Protein AF-A0A9J6G191-F1 (afdb_monomer_lite)

Organism: Haemaphysalis longicornis (NCBI:txid44386)

Secondary structure (DSSP, 8-state):
--GGGS-HHHHHHHHHHHTT--TTGGGGPEEEEETTTTEEEEE-S-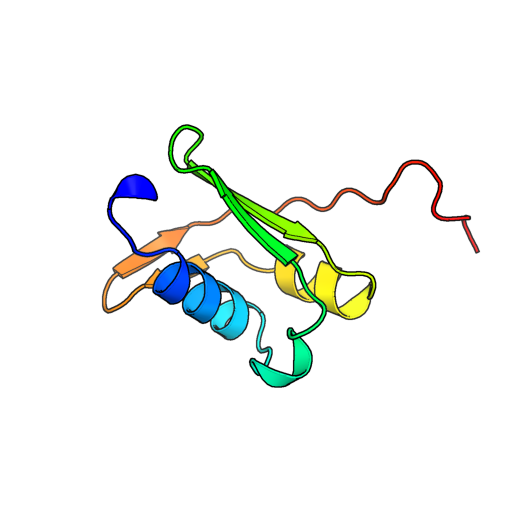HHHHHHHHT--EEEETTEEEE--------TT----

Radius of gyration: 12.88 Å; chains: 1; bounding box: 35×25×36 Å

Structure (mmCIF, N/CA/C/O backbone):
data_AF-A0A9J6G191-F1
#
_entry.id   AF-A0A9J6G191-F1
#
loop_
_atom_site.group_PDB
_atom_site.id
_atom_site.type_symbol
_atom_site.label_atom_id
_atom_site.label_alt_id
_atom_site.label_comp_id
_atom_site.label_asym_id
_atom_site.label_entity_id
_atom_site.label_seq_id
_atom_site.pdbx_PDB_ins_code
_atom_site.Cartn_x
_atom_site.Cartn_y
_atom_site.Cartn_z
_atom_site.occupancy
_atom_site.B_iso_or_equiv
_atom_site.auth_seq_id
_atom_site.auth_comp_id
_atom_site.auth_asym_id
_atom_site.auth_atom_id
_atom_site.pdbx_PDB_model_num
ATOM 1 N N . MET A 1 1 ? -9.013 10.190 9.818 1.00 49.91 1 MET A N 1
ATOM 2 C CA . MET A 1 1 ? -8.573 8.896 10.378 1.00 49.91 1 MET A CA 1
ATOM 3 C C . MET A 1 1 ? -7.652 9.199 11.556 1.00 49.91 1 MET A C 1
ATOM 5 O O . MET A 1 1 ? -7.028 10.250 11.545 1.00 49.91 1 MET A O 1
ATOM 9 N N . ASN A 1 2 ? -7.605 8.354 12.584 1.00 55.00 2 ASN A N 1
ATOM 10 C CA . ASN A 1 2 ? -6.378 8.217 13.360 1.00 55.00 2 ASN A CA 1
ATOM 11 C C . ASN A 1 2 ? -5.864 6.823 13.018 1.00 55.00 2 ASN A C 1
ATOM 13 O O . ASN A 1 2 ? -6.404 5.841 13.534 1.00 55.00 2 ASN A O 1
ATOM 17 N N . VAL A 1 3 ? -4.909 6.732 12.083 1.00 57.56 3 VAL A N 1
ATOM 18 C CA . VAL A 1 3 ? -4.330 5.444 11.658 1.00 57.56 3 VAL A CA 1
ATOM 19 C C . VAL A 1 3 ? -3.851 4.650 12.872 1.00 57.56 3 VAL A C 1
ATOM 21 O O . VAL A 1 3 ? -3.766 3.439 12.772 1.00 57.56 3 VAL A O 1
ATOM 24 N N . ALA A 1 4 ? -3.559 5.294 14.014 1.00 58.03 4 ALA A N 1
ATOM 25 C CA . ALA A 1 4 ? -3.124 4.647 15.256 1.00 58.03 4 ALA A CA 1
ATOM 26 C C . ALA A 1 4 ? -4.064 3.553 15.781 1.00 58.03 4 ALA A C 1
ATOM 28 O O . ALA A 1 4 ? -3.668 2.779 16.646 1.00 58.03 4 ALA A O 1
ATOM 29 N N . ARG A 1 5 ? -5.326 3.515 15.334 1.00 69.06 5 ARG A N 1
ATOM 30 C CA . ARG A 1 5 ? -6.317 2.528 15.795 1.00 69.06 5 ARG A CA 1
ATOM 31 C C . ARG A 1 5 ? -6.523 1.358 14.836 1.00 69.06 5 ARG A C 1
ATOM 33 O O . ARG A 1 5 ? -7.300 0.463 15.155 1.00 69.06 5 ARG A O 1
ATOM 40 N N . VAL A 1 6 ? -5.865 1.368 13.679 1.00 75.00 6 VAL A N 1
ATOM 41 C CA . VAL A 1 6 ? -5.929 0.291 12.686 1.00 75.00 6 VAL A CA 1
ATOM 42 C C . VAL A 1 6 ? -4.566 -0.386 12.637 1.00 75.00 6 VAL A C 1
ATOM 44 O O . VAL A 1 6 ? -3.544 0.291 12.688 1.00 75.00 6 VAL A O 1
ATOM 47 N N . SER A 1 7 ? -4.542 -1.719 12.556 1.00 82.38 7 SER A N 1
ATOM 48 C CA . SER A 1 7 ? -3.273 -2.439 12.452 1.00 82.38 7 SER A CA 1
ATOM 49 C C . SER A 1 7 ? -2.579 -2.146 11.120 1.00 82.38 7 SER A C 1
ATOM 51 O O . SER A 1 7 ? -3.233 -2.047 10.077 1.00 82.38 7 SER A 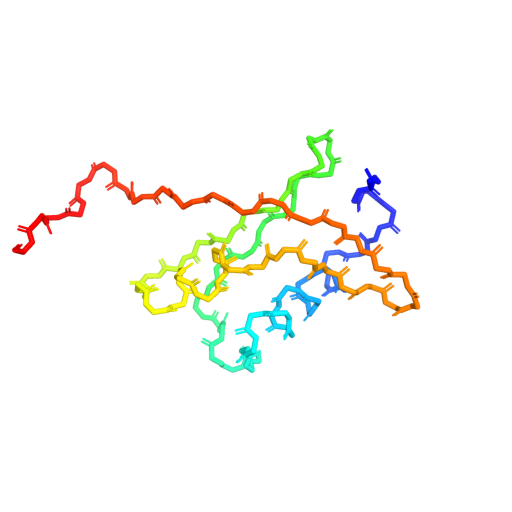O 1
ATOM 53 N N . ASP A 1 8 ? -1.250 -2.073 11.145 1.00 83.75 8 ASP A N 1
ATOM 54 C CA . ASP A 1 8 ? -0.429 -1.867 9.947 1.00 83.75 8 ASP A CA 1
ATOM 55 C C . ASP A 1 8 ? -0.685 -2.924 8.874 1.00 83.75 8 ASP A C 1
ATOM 57 O O . ASP A 1 8 ? -0.690 -2.608 7.687 1.00 83.75 8 ASP A O 1
ATOM 61 N N . ALA A 1 9 ? -0.947 -4.168 9.285 1.00 84.62 9 ALA A N 1
ATOM 62 C CA . ALA A 1 9 ? -1.288 -5.256 8.376 1.00 84.62 9 ALA A CA 1
ATOM 63 C C . ALA A 1 9 ? -2.598 -4.969 7.627 1.00 84.62 9 ALA A C 1
ATOM 65 O O . ALA A 1 9 ? -2.634 -5.021 6.403 1.00 84.62 9 ALA A O 1
ATOM 66 N N . THR A 1 10 ? -3.651 -4.560 8.342 1.00 87.88 10 THR A N 1
ATOM 67 C CA . THR A 1 10 ? -4.940 -4.227 7.717 1.00 87.88 10 THR A CA 1
ATOM 68 C C . THR A 1 10 ? -4.819 -3.029 6.776 1.00 87.88 10 THR A C 1
ATOM 70 O O . THR A 1 10 ? -5.415 -3.024 5.701 1.00 87.88 10 THR A O 1
ATOM 73 N N . LEU A 1 11 ? -4.042 -2.011 7.156 1.00 86.94 11 LEU A N 1
ATOM 74 C CA . LEU A 1 11 ? -3.794 -0.848 6.303 1.00 86.94 11 LEU A CA 1
ATOM 75 C C . LEU A 1 11 ? -3.015 -1.228 5.048 1.00 86.94 11 LEU A C 1
ATOM 77 O O . LEU A 1 11 ? -3.365 -0.772 3.963 1.00 86.94 11 LEU A O 1
ATOM 81 N N . ARG A 1 12 ? -1.996 -2.083 5.187 1.00 88.19 12 ARG A N 1
ATOM 82 C CA . ARG A 1 12 ? -1.239 -2.619 4.057 1.00 88.19 12 ARG A CA 1
ATOM 83 C C . ARG A 1 12 ? -2.170 -3.328 3.081 1.00 88.19 12 ARG A C 1
ATOM 85 O O . ARG A 1 12 ? -2.186 -2.958 1.913 1.00 88.19 12 ARG A O 1
ATOM 92 N N . ASP A 1 13 ? -2.979 -4.265 3.560 1.00 89.50 13 ASP A N 1
ATOM 93 C CA . ASP A 1 13 ? -3.905 -5.021 2.710 1.00 89.50 13 ASP A CA 1
ATOM 94 C C . ASP A 1 13 ? -4.910 -4.096 2.011 1.00 89.50 13 ASP A C 1
ATOM 96 O O . ASP A 1 13 ? -5.149 -4.223 0.812 1.00 89.50 13 ASP A O 1
ATOM 100 N N . SER A 1 14 ? -5.427 -3.098 2.733 1.00 90.75 14 SER A N 1
ATOM 101 C CA . SER A 1 14 ? -6.366 -2.111 2.185 1.00 90.75 14 SER A CA 1
ATOM 102 C C . SER A 1 14 ? -5.736 -1.260 1.077 1.00 90.75 14 SER A C 1
ATOM 104 O O . SER A 1 14 ? -6.387 -0.966 0.076 1.00 90.75 14 SER A O 1
ATOM 106 N N . VAL A 1 15 ? -4.465 -0.868 1.230 1.00 91.88 15 VAL A N 1
ATOM 107 C CA . VAL A 1 15 ? -3.722 -0.113 0.208 1.00 91.88 15 VAL A CA 1
ATOM 108 C C . VAL A 1 15 ? -3.452 -0.968 -1.024 1.00 91.88 15 VAL A C 1
ATOM 110 O O . VAL A 1 15 ? -3.649 -0.490 -2.139 1.00 91.88 15 VAL A O 1
ATOM 113 N N . LEU A 1 16 ? -3.038 -2.224 -0.844 1.00 92.75 16 LEU A N 1
ATOM 114 C CA . LEU A 1 16 ? -2.802 -3.142 -1.961 1.00 92.75 16 LEU A CA 1
ATOM 115 C C . LEU A 1 16 ? -4.091 -3.420 -2.737 1.00 92.75 16 LEU A C 1
ATOM 117 O O . LEU A 1 16 ? -4.107 -3.324 -3.964 1.00 92.75 16 LEU A O 1
ATOM 121 N N . GLN A 1 17 ? -5.192 -3.651 -2.021 1.00 92.75 17 GLN A N 1
ATOM 122 C CA . GLN A 1 17 ? -6.507 -3.828 -2.622 1.00 92.75 17 GLN A CA 1
ATOM 123 C C . GLN A 1 17 ? -6.945 -2.583 -3.407 1.00 92.75 17 GLN A C 1
ATOM 125 O O . GLN A 1 17 ? -7.409 -2.708 -4.539 1.00 92.75 17 GLN A O 1
ATOM 130 N N . ALA A 1 18 ? -6.775 -1.383 -2.843 1.00 91.94 18 ALA A N 1
ATOM 131 C CA . ALA A 1 18 ? -7.112 -0.132 -3.525 1.00 91.94 18 ALA A CA 1
ATOM 132 C C . ALA A 1 18 ? -6.220 0.136 -4.752 1.00 91.94 18 ALA A C 1
ATOM 134 O O . ALA A 1 18 ? -6.686 0.705 -5.737 1.00 91.94 18 ALA A O 1
ATOM 135 N N . ALA A 1 19 ? -4.962 -0.312 -4.722 1.00 91.44 19 ALA A N 1
ATOM 136 C CA . ALA A 1 19 ? -4.045 -0.257 -5.859 1.00 91.44 19 ALA A CA 1
ATOM 137 C C . ALA A 1 19 ? -4.313 -1.341 -6.922 1.00 91.44 19 ALA A C 1
ATOM 139 O O . ALA A 1 19 ? -3.694 -1.309 -7.989 1.00 91.44 19 ALA A O 1
ATOM 140 N N . GLY A 1 20 ? -5.194 -2.310 -6.640 1.00 93.25 20 GLY A N 1
ATOM 141 C CA . GLY A 1 20 ? -5.420 -3.475 -7.497 1.00 93.25 20 GLY A CA 1
ATOM 142 C C . GLY A 1 20 ? -4.163 -4.334 -7.660 1.00 93.25 20 GLY A C 1
ATOM 143 O O . GLY A 1 20 ? -3.868 -4.767 -8.773 1.00 93.25 20 GLY A O 1
ATOM 144 N N . LEU A 1 21 ? -3.389 -4.496 -6.583 1.00 92.44 21 LEU A N 1
ATOM 145 C CA . LEU A 1 21 ? -2.160 -5.286 -6.550 1.00 92.44 21 LEU A CA 1
ATOM 146 C C . LEU A 1 21 ? -2.334 -6.503 -5.648 1.00 92.44 21 LEU A C 1
ATOM 148 O O . LEU A 1 21 ? -2.808 -6.389 -4.516 1.00 92.44 21 LEU A O 1
ATOM 152 N N . GLU A 1 22 ? -1.876 -7.655 -6.124 1.00 90.56 22 GLU A N 1
ATOM 153 C CA . GLU A 1 22 ? -1.767 -8.845 -5.290 1.00 90.56 22 GLU A CA 1
ATOM 154 C C . GLU A 1 22 ? -0.571 -8.721 -4.324 1.00 90.56 22 GLU A C 1
ATOM 156 O O . GLU A 1 22 ? 0.456 -8.123 -4.670 1.00 90.56 22 GLU A O 1
ATOM 161 N N . PRO A 1 23 ? -0.619 -9.338 -3.126 1.00 85.56 23 PRO A N 1
ATOM 162 C CA . PRO A 1 23 ? 0.496 -9.298 -2.174 1.00 85.56 23 PRO A CA 1
ATOM 163 C C . PRO A 1 23 ? 1.828 -9.778 -2.766 1.00 85.56 23 PRO A C 1
ATOM 165 O O . PRO A 1 23 ? 2.887 -9.239 -2.445 1.00 85.56 23 PRO A O 1
ATOM 168 N N . ALA A 1 24 ? 1.771 -10.763 -3.667 1.00 86.88 24 ALA A N 1
ATOM 169 C CA . ALA A 1 24 ? 2.937 -11.275 -4.379 1.00 86.88 24 ALA A CA 1
ATOM 170 C C . ALA A 1 24 ? 3.571 -10.217 -5.298 1.00 86.88 24 ALA A C 1
ATOM 172 O O . ALA A 1 24 ? 4.793 -10.152 -5.401 1.00 86.88 24 ALA A O 1
ATOM 173 N N . GLU A 1 25 ? 2.766 -9.350 -5.918 1.00 85.75 25 GLU A N 1
ATOM 174 C CA . GLU A 1 25 ? 3.276 -8.260 -6.749 1.00 85.75 25 GLU A CA 1
ATOM 175 C C . GLU A 1 25 ? 3.963 -7.207 -5.876 1.00 85.75 25 GLU A C 1
ATOM 177 O O . GLU A 1 25 ? 5.072 -6.789 -6.179 1.00 85.75 25 GLU A O 1
ATOM 182 N N . ALA A 1 26 ? 3.377 -6.839 -4.740 1.00 86.31 26 ALA A N 1
ATOM 183 C CA . ALA A 1 26 ? 3.914 -5.799 -3.861 1.00 86.31 26 ALA A CA 1
ATOM 184 C C . ALA A 1 26 ? 4.968 -6.294 -2.848 1.00 86.31 26 ALA A C 1
ATOM 186 O O . ALA A 1 26 ? 5.207 -5.646 -1.826 1.00 86.31 26 ALA A O 1
ATOM 187 N N . THR A 1 27 ? 5.601 -7.447 -3.089 1.00 87.25 27 THR A N 1
ATOM 188 C CA . THR A 1 27 ? 6.572 -8.036 -2.143 1.00 87.25 27 THR A CA 1
ATOM 189 C C . THR A 1 27 ? 7.823 -7.167 -1.981 1.00 87.25 27 THR A C 1
ATOM 191 O O . THR A 1 27 ? 8.366 -7.064 -0.883 1.00 87.25 27 THR A O 1
ATOM 194 N N . GLU A 1 28 ? 8.252 -6.503 -3.056 1.00 87.81 28 GLU A N 1
ATOM 195 C CA . GLU A 1 28 ? 9.403 -5.586 -3.057 1.00 87.81 28 GLU A CA 1
ATOM 196 C C . GLU A 1 28 ? 9.036 -4.156 -2.632 1.00 87.81 28 GLU A C 1
ATOM 198 O O . GLU A 1 28 ? 9.919 -3.325 -2.420 1.00 87.81 28 GLU A O 1
ATOM 203 N N . ASP A 1 29 ? 7.741 -3.863 -2.493 1.00 89.81 29 ASP A N 1
ATOM 204 C CA . ASP A 1 29 ? 7.272 -2.543 -2.099 1.00 89.81 29 ASP A CA 1
ATOM 205 C C . ASP A 1 29 ? 7.348 -2.390 -0.571 1.00 89.81 29 ASP A C 1
ATOM 207 O O . ASP A 1 29 ? 6.958 -3.267 0.214 1.00 89.81 29 ASP A O 1
ATOM 211 N N . LEU A 1 30 ? 7.822 -1.227 -0.129 1.00 89.56 30 LEU A N 1
ATOM 212 C CA . LEU A 1 30 ? 7.936 -0.888 1.281 1.00 89.56 30 LEU A CA 1
ATOM 213 C C . LEU A 1 30 ? 6.769 0.009 1.690 1.00 89.56 30 LEU A C 1
ATOM 215 O O . LEU A 1 30 ? 6.660 1.142 1.231 1.00 89.56 30 LEU A O 1
ATOM 219 N N . LEU A 1 31 ? 5.924 -0.490 2.595 1.00 89.56 31 LEU A N 1
ATOM 220 C CA . LEU A 1 31 ? 4.868 0.296 3.228 1.00 89.56 31 LEU A CA 1
ATOM 221 C C . LEU A 1 31 ? 5.266 0.678 4.655 1.00 89.56 31 LEU A C 1
ATOM 223 O O . LEU A 1 31 ? 5.683 -0.166 5.457 1.00 89.56 31 LEU A O 1
ATOM 227 N N . ARG A 1 32 ? 5.128 1.966 4.971 1.00 88.06 32 ARG A N 1
ATOM 228 C CA . ARG A 1 32 ? 5.367 2.5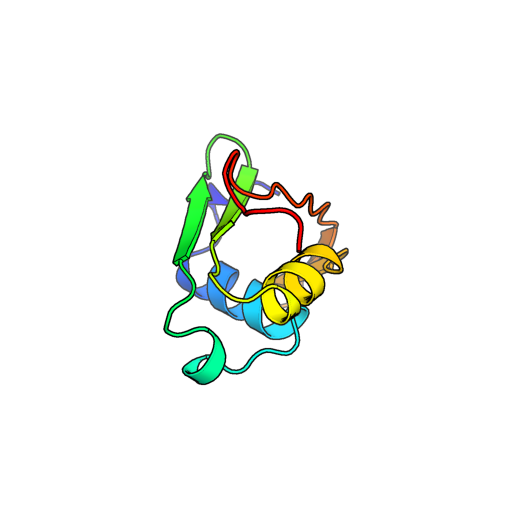31 6.302 1.00 88.06 32 ARG A CA 1
ATOM 229 C C . ARG A 1 32 ? 4.185 3.387 6.716 1.00 88.06 32 ARG A C 1
ATOM 231 O O . ARG A 1 32 ? 3.788 4.295 5.991 1.00 88.06 32 ARG A O 1
ATOM 238 N N . VAL A 1 33 ? 3.650 3.110 7.898 1.00 85.56 33 VAL A N 1
ATOM 239 C CA . VAL A 1 33 ? 2.574 3.895 8.500 1.00 85.56 33 VAL A CA 1
ATOM 240 C C . VAL A 1 33 ? 3.188 4.851 9.513 1.00 85.56 33 VAL A C 1
ATOM 242 O O . VAL A 1 33 ? 3.965 4.439 10.370 1.00 85.56 33 VAL A O 1
ATOM 245 N N . ASN A 1 34 ? 2.845 6.133 9.421 1.00 85.25 34 ASN A N 1
ATOM 246 C CA . ASN A 1 34 ? 3.103 7.094 10.484 1.00 85.25 34 ASN A CA 1
ATOM 247 C C . ASN A 1 34 ? 1.764 7.474 11.120 1.00 85.25 34 ASN A C 1
ATOM 249 O O . ASN A 1 34 ? 0.997 8.285 10.592 1.00 85.25 34 ASN A O 1
ATOM 253 N N . HIS A 1 35 ? 1.490 6.856 12.268 1.00 79.69 35 HIS A N 1
ATOM 254 C CA . HIS A 1 35 ? 0.242 7.044 12.996 1.00 79.69 35 HIS A CA 1
ATOM 255 C C . HIS A 1 35 ? 0.077 8.459 13.565 1.00 79.69 35 HIS A C 1
ATOM 257 O O . HIS A 1 35 ? -1.049 8.947 13.627 1.00 79.69 35 HIS A O 1
ATOM 263 N N . GLU A 1 36 ? 1.171 9.125 13.946 1.00 81.25 36 GLU A N 1
ATOM 264 C CA . GLU A 1 36 ? 1.142 10.470 14.537 1.00 81.25 36 GLU A CA 1
ATOM 265 C C . GLU A 1 36 ? 0.740 11.528 13.508 1.00 81.25 36 GLU A C 1
ATOM 267 O O . GLU A 1 36 ? -0.068 12.410 13.789 1.00 81.25 36 GLU A O 1
ATOM 272 N N . GLN A 1 37 ? 1.275 11.412 12.292 1.00 80.69 37 GLN A N 1
ATOM 273 C CA . GLN A 1 37 ? 0.998 12.335 11.188 1.00 80.69 37 GLN A CA 1
ATOM 274 C C . GLN A 1 37 ? -0.218 11.924 10.353 1.00 80.69 37 GLN A C 1
ATOM 276 O O . GLN A 1 37 ? -0.639 12.648 9.454 1.00 80.69 37 GLN A O 1
ATOM 281 N N . ASN A 1 38 ? -0.792 10.762 10.650 1.00 80.88 38 ASN A N 1
ATOM 282 C CA . ASN A 1 38 ? -1.868 10.157 9.889 1.00 80.88 38 ASN A CA 1
ATOM 283 C C . ASN A 1 38 ? -1.552 9.984 8.389 1.00 80.88 38 ASN A C 1
ATOM 285 O O . ASN A 1 38 ? -2.409 10.213 7.535 1.00 80.88 38 ASN A O 1
ATOM 289 N N . ILE A 1 39 ? -0.318 9.575 8.080 1.00 84.31 39 ILE A N 1
ATOM 290 C CA . ILE A 1 39 ? 0.154 9.334 6.711 1.00 84.31 39 ILE A CA 1
ATOM 291 C C . ILE A 1 39 ? 0.614 7.888 6.531 1.00 84.31 39 ILE A C 1
ATOM 293 O O . ILE A 1 39 ? 1.047 7.223 7.474 1.00 84.31 39 ILE A O 1
ATOM 297 N N . LEU A 1 40 ? 0.551 7.422 5.289 1.00 87.12 40 LEU A N 1
ATOM 298 C CA . LEU A 1 40 ? 1.100 6.148 4.852 1.00 87.12 40 LEU A CA 1
ATOM 299 C C . LEU A 1 40 ? 2.014 6.420 3.661 1.00 87.12 40 LEU A C 1
ATOM 301 O O . LEU A 1 40 ? 1.632 7.124 2.729 1.00 87.12 40 LEU A O 1
ATOM 305 N N . VAL A 1 41 ? 3.224 5.878 3.715 1.00 89.31 41 VAL A N 1
ATOM 306 C CA . VAL A 1 41 ? 4.236 6.025 2.672 1.00 89.31 41 VAL A CA 1
ATOM 307 C C . VAL A 1 41 ? 4.425 4.677 1.999 1.00 89.31 41 VAL A C 1
ATOM 309 O O . VAL A 1 41 ? 4.683 3.678 2.675 1.00 89.31 41 VAL A O 1
ATOM 312 N N . VAL A 1 42 ? 4.307 4.668 0.673 1.00 90.31 42 VAL A N 1
ATOM 313 C CA . VAL A 1 42 ? 4.643 3.521 -0.168 1.00 90.31 42 VAL A CA 1
ATOM 314 C C . VAL A 1 42 ? 5.885 3.866 -0.975 1.00 90.31 42 VAL A C 1
ATOM 316 O O . VAL A 1 42 ? 5.934 4.903 -1.634 1.00 90.31 42 VAL A O 1
ATOM 319 N N . SER A 1 43 ? 6.892 3.005 -0.922 1.00 89.81 43 SER A N 1
ATOM 320 C CA . SER A 1 43 ? 8.087 3.106 -1.755 1.00 89.81 43 SER A CA 1
ATOM 321 C C . SER A 1 43 ? 8.156 1.894 -2.667 1.00 89.81 43 SER A C 1
ATOM 323 O O . SER A 1 43 ? 8.105 0.758 -2.202 1.00 89.81 43 SER A O 1
ATOM 325 N N . THR A 1 44 ? 8.269 2.143 -3.966 1.00 89.56 44 THR A N 1
ATOM 326 C CA . THR A 1 44 ? 8.366 1.110 -4.997 1.00 89.56 44 THR A CA 1
ATOM 327 C C . THR A 1 44 ? 9.387 1.535 -6.043 1.00 89.56 44 THR A C 1
ATOM 329 O O . THR A 1 44 ? 9.541 2.726 -6.318 1.00 89.56 44 THR A O 1
ATOM 332 N N . ALA A 1 45 ? 10.100 0.565 -6.613 1.00 87.00 45 ALA A N 1
ATOM 333 C CA . ALA A 1 45 ? 11.051 0.799 -7.698 1.00 87.00 45 ALA A CA 1
ATOM 334 C C . ALA A 1 45 ? 10.374 0.856 -9.080 1.00 87.00 45 ALA A C 1
ATOM 336 O O . ALA A 1 45 ? 11.019 1.208 -10.065 1.00 87.00 45 ALA A O 1
ATOM 337 N N . LEU A 1 46 ? 9.086 0.500 -9.170 1.00 88.50 46 LEU A N 1
ATOM 338 C CA . LEU A 1 46 ? 8.357 0.412 -10.432 1.00 88.50 46 LEU A CA 1
ATOM 339 C C . LEU A 1 46 ? 7.406 1.593 -10.603 1.00 88.50 46 LEU A C 1
ATOM 341 O O . LEU A 1 46 ? 6.495 1.796 -9.797 1.00 88.50 46 LEU A O 1
ATOM 345 N N . LEU A 1 47 ? 7.576 2.328 -11.704 1.00 85.69 47 LEU A N 1
ATOM 346 C CA . LEU A 1 47 ? 6.750 3.493 -12.020 1.00 85.69 47 LEU A CA 1
ATOM 347 C C . LEU A 1 47 ? 5.264 3.124 -12.143 1.00 85.69 47 LEU A C 1
ATOM 349 O O . LEU A 1 47 ? 4.423 3.791 -11.548 1.00 85.69 47 LEU A O 1
ATOM 353 N N . ASP A 1 48 ? 4.949 2.007 -12.804 1.00 89.31 48 ASP A N 1
ATOM 354 C CA . ASP A 1 48 ? 3.569 1.533 -12.962 1.00 89.31 48 ASP A CA 1
ATOM 355 C C . ASP A 1 48 ? 2.869 1.302 -11.615 1.00 89.31 48 ASP A C 1
ATOM 357 O O . ASP A 1 48 ? 1.680 1.586 -11.467 1.00 89.31 48 ASP A O 1
ATOM 361 N N . ARG A 1 49 ? 3.595 0.807 -10.602 1.00 89.62 49 ARG A N 1
ATOM 362 C CA . ARG A 1 49 ? 3.042 0.633 -9.251 1.00 89.62 49 ARG A CA 1
ATOM 363 C C . ARG A 1 49 ? 2.884 1.973 -8.549 1.00 89.62 49 ARG A C 1
ATOM 365 O O . ARG A 1 49 ? 1.841 2.209 -7.944 1.00 89.62 49 ARG A O 1
ATOM 372 N N . ALA A 1 50 ? 3.871 2.862 -8.667 1.00 88.75 50 ALA A N 1
ATOM 373 C CA . ALA A 1 50 ? 3.787 4.210 -8.110 1.00 88.75 50 ALA A CA 1
ATOM 374 C C . ALA A 1 50 ? 2.551 4.954 -8.640 1.00 88.75 50 ALA A C 1
ATOM 376 O O . ALA A 1 50 ? 1.825 5.561 -7.857 1.00 88.75 50 ALA A O 1
ATOM 377 N N . GLU A 1 51 ? 2.253 4.836 -9.937 1.00 89.69 51 GLU A N 1
ATOM 378 C CA . GLU A 1 51 ? 1.039 5.398 -10.532 1.00 89.69 51 GLU A CA 1
ATOM 379 C C . GLU A 1 51 ? -0.247 4.782 -9.977 1.00 89.69 51 GLU A C 1
ATOM 381 O O . GLU A 1 51 ? -1.213 5.506 -9.739 1.00 89.69 51 GLU A O 1
ATOM 386 N N . ARG A 1 52 ? -0.288 3.463 -9.753 1.00 91.44 52 ARG A N 1
ATOM 387 C CA . ARG A 1 52 ? -1.460 2.808 -9.149 1.00 91.44 52 ARG A CA 1
ATOM 388 C C . ARG A 1 52 ? -1.704 3.308 -7.730 1.00 91.44 52 ARG A C 1
ATOM 390 O O . ARG A 1 52 ? -2.828 3.685 -7.413 1.00 91.44 52 ARG A O 1
ATOM 397 N N . TYR A 1 53 ? -0.655 3.400 -6.911 1.00 91.94 53 TYR A N 1
ATOM 398 C CA . TYR A 1 53 ? -0.757 3.971 -5.566 1.00 91.94 53 TYR A CA 1
ATOM 399 C C . TYR A 1 53 ? -1.182 5.448 -5.593 1.00 91.94 53 TYR A C 1
ATOM 401 O O . TYR A 1 53 ? -1.960 5.883 -4.747 1.00 91.94 53 TYR A O 1
ATOM 409 N N . ALA A 1 54 ? -0.726 6.216 -6.588 1.00 89.31 54 ALA A N 1
ATOM 410 C CA . ALA A 1 54 ? -1.066 7.630 -6.752 1.00 89.31 54 ALA A CA 1
ATOM 411 C C . ALA A 1 54 ? -2.549 7.890 -7.048 1.00 89.31 54 ALA A C 1
ATOM 413 O O . ALA A 1 54 ? -3.050 8.974 -6.760 1.00 89.31 54 ALA A O 1
ATOM 414 N N . ARG A 1 55 ? -3.241 6.918 -7.651 1.00 91.00 55 ARG A N 1
ATOM 415 C CA . ARG A 1 55 ? -4.660 7.022 -8.023 1.00 91.00 55 ARG A CA 1
ATOM 416 C C . ARG A 1 55 ? -5.607 6.622 -6.891 1.00 91.00 55 ARG A C 1
ATOM 418 O O . ARG A 1 55 ? -6.818 6.646 -7.081 1.00 91.00 55 ARG A O 1
ATOM 425 N N . ILE A 1 56 ? -5.081 6.243 -5.725 1.00 92.31 56 ILE A N 1
ATOM 426 C CA . ILE A 1 56 ? -5.902 5.907 -4.563 1.00 92.31 56 ILE A CA 1
ATOM 427 C C . ILE A 1 56 ? -6.512 7.190 -3.990 1.00 92.31 56 ILE A C 1
ATOM 429 O O . ILE A 1 56 ? -5.822 8.018 -3.394 1.00 92.31 56 ILE A O 1
ATOM 433 N N . GLU A 1 57 ? -7.828 7.311 -4.133 1.00 89.31 57 GLU A N 1
ATOM 434 C CA . GLU A 1 57 ? -8.633 8.398 -3.560 1.00 89.31 57 GLU A CA 1
ATOM 435 C C . GLU A 1 57 ? -9.437 7.946 -2.330 1.00 89.31 57 GLU A 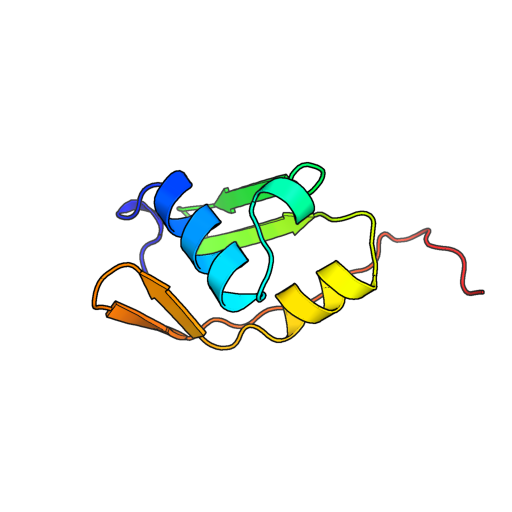C 1
ATOM 437 O O . GLU A 1 57 ? -9.873 8.762 -1.514 1.00 89.31 57 GLU A O 1
ATOM 442 N N . GLU A 1 58 ? -9.617 6.633 -2.175 1.00 89.50 58 GLU A N 1
ATOM 443 C CA . GLU A 1 58 ? -10.366 6.020 -1.085 1.00 89.50 58 GLU A CA 1
ATOM 444 C C . GLU A 1 58 ? -9.693 4.721 -0.625 1.00 89.50 58 GLU A C 1
ATOM 446 O O . GLU A 1 58 ? -9.290 3.889 -1.435 1.00 89.50 58 GLU A O 1
ATOM 451 N N . LEU A 1 59 ? -9.601 4.536 0.691 1.00 88.88 59 LEU A N 1
ATOM 452 C CA . LEU A 1 59 ? -9.196 3.290 1.332 1.00 88.88 59 LEU A CA 1
ATOM 453 C C . LEU A 1 59 ? -10.383 2.699 2.086 1.00 88.88 59 LEU A C 1
ATOM 455 O O . LEU A 1 59 ? -11.021 3.385 2.886 1.00 88.88 59 LEU A O 1
ATOM 459 N N . LYS A 1 60 ? -10.649 1.410 1.876 1.00 87.56 60 LYS A N 1
ATOM 460 C CA . LYS A 1 60 ? -11.662 0.662 2.627 1.00 87.56 60 LYS A CA 1
ATOM 461 C C . LYS A 1 60 ? -10.985 -0.202 3.673 1.00 87.56 60 LYS A C 1
ATOM 463 O O . LYS A 1 60 ? -10.176 -1.049 3.325 1.00 87.56 60 LYS A O 1
ATOM 468 N N . VAL A 1 61 ? -11.334 0.003 4.939 1.00 85.44 61 VAL A N 1
ATOM 469 C CA . VAL A 1 61 ? -10.835 -0.789 6.068 1.00 85.44 61 VAL A CA 1
ATOM 470 C C . VAL A 1 61 ? -12.045 -1.374 6.789 1.00 85.44 61 VAL A C 1
ATOM 472 O O . VAL A 1 61 ? -12.791 -0.656 7.462 1.00 85.44 61 VAL A O 1
ATOM 475 N N . GLY A 1 62 ? -12.266 -2.680 6.624 1.00 82.12 62 GLY A N 1
ATOM 476 C CA . GLY A 1 62 ? -13.495 -3.330 7.084 1.00 82.12 62 GLY A CA 1
ATOM 477 C C . GLY A 1 62 ? -14.725 -2.726 6.399 1.00 82.12 62 GLY A C 1
ATOM 478 O O . GLY A 1 62 ? -14.782 -2.650 5.175 1.00 82.12 62 GLY A O 1
ATOM 479 N N . GLU A 1 63 ? -15.697 -2.264 7.185 1.00 82.44 63 GLU A N 1
ATOM 480 C CA . GLU A 1 63 ? -16.931 -1.641 6.674 1.00 82.44 63 GLU A CA 1
ATOM 481 C C . GLU A 1 63 ? -16.811 -0.120 6.468 1.00 82.44 63 GLU A C 1
ATOM 483 O O . GLU A 1 63 ? -17.751 0.527 6.011 1.00 82.44 63 GLU A O 1
ATOM 488 N N . THR A 1 64 ? -15.667 0.480 6.815 1.00 81.31 64 THR A N 1
ATOM 489 C CA . THR A 1 64 ? -15.485 1.938 6.764 1.00 81.31 64 THR A CA 1
ATOM 490 C C . THR A 1 64 ? -14.673 2.355 5.543 1.00 81.31 64 THR A C 1
ATOM 492 O O . THR A 1 64 ? -13.635 1.764 5.246 1.00 81.31 64 THR A O 1
ATOM 495 N N . SER A 1 65 ? -15.128 3.409 4.862 1.00 84.25 65 SER A N 1
ATOM 496 C CA . SER A 1 65 ? -14.419 4.032 3.737 1.00 84.25 65 SER A CA 1
ATOM 497 C C . SER A 1 65 ? -13.777 5.351 4.174 1.00 84.25 65 SER A C 1
ATOM 499 O O . SER A 1 65 ? -14.390 6.142 4.894 1.00 84.25 65 SER A O 1
ATOM 501 N N . PHE A 1 66 ? -12.533 5.581 3.762 1.00 82.25 66 PHE A N 1
ATOM 502 C CA . PHE A 1 66 ? -11.730 6.743 4.132 1.00 82.25 66 PHE A CA 1
ATOM 503 C C . PHE A 1 66 ? -11.212 7.438 2.883 1.00 82.25 66 PHE A C 1
ATOM 505 O O . PHE A 1 66 ? -10.551 6.807 2.068 1.00 82.25 66 PHE A O 1
ATOM 512 N N . SER A 1 67 ? -11.422 8.749 2.773 1.00 83.06 67 SER A N 1
ATOM 513 C CA . SER A 1 67 ? -10.770 9.531 1.722 1.00 83.06 67 SER A CA 1
ATOM 514 C C . SER A 1 67 ? -9.257 9.586 1.960 1.00 83.06 67 SER A C 1
ATOM 516 O O . SER A 1 67 ? -8.799 9.878 3.070 1.00 83.06 67 SER A O 1
ATOM 518 N N . ALA A 1 68 ? -8.497 9.302 0.908 1.00 82.19 68 ALA A N 1
ATOM 519 C CA . ALA A 1 68 ? -7.050 9.388 0.856 1.00 82.19 68 ALA A CA 1
ATOM 520 C C . ALA A 1 68 ? -6.643 10.393 -0.225 1.00 82.19 68 ALA A C 1
ATOM 522 O O . ALA A 1 68 ? -7.299 10.533 -1.253 1.00 82.19 68 ALA A O 1
ATOM 523 N N . LYS A 1 69 ? -5.543 11.107 0.011 1.00 82.81 69 LYS A N 1
ATOM 524 C CA . LYS A 1 69 ? -4.916 11.955 -1.000 1.00 82.81 69 LYS A CA 1
ATOM 525 C C . LYS A 1 69 ? -3.478 11.503 -1.165 1.00 82.81 69 LYS A C 1
ATOM 527 O O . LYS A 1 69 ? -2.638 11.803 -0.318 1.00 82.81 69 LYS A O 1
ATOM 532 N N . ALA A 1 70 ? -3.216 10.770 -2.237 1.00 82.19 70 ALA A N 1
ATOM 533 C CA . ALA A 1 70 ? -1.869 10.359 -2.581 1.00 82.19 70 ALA A CA 1
ATOM 534 C C . ALA A 1 70 ? -1.108 11.503 -3.270 1.00 82.19 70 ALA A C 1
ATOM 536 O O . ALA A 1 70 ? -1.681 12.343 -3.967 1.00 82.19 70 ALA A O 1
ATOM 537 N N . TYR A 1 71 ? 0.203 11.535 -3.062 1.00 77.19 71 TYR A N 1
ATOM 538 C CA . TYR A 1 71 ? 1.130 12.375 -3.806 1.00 77.19 71 TYR A CA 1
ATOM 539 C C . TYR A 1 71 ? 2.372 11.545 -4.123 1.00 77.19 71 TYR A C 1
ATOM 541 O O . TYR A 1 71 ? 2.811 1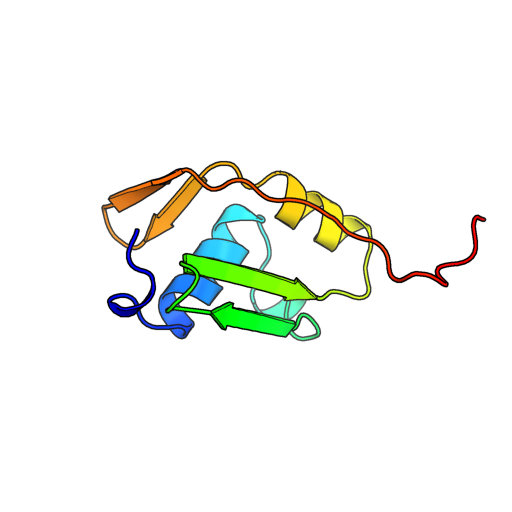0.738 -3.306 1.00 77.19 71 TYR A O 1
ATOM 549 N N . VAL A 1 72 ? 2.918 11.725 -5.323 1.00 78.31 72 VAL A N 1
ATOM 550 C CA . VAL A 1 72 ? 4.100 10.993 -5.788 1.00 78.31 72 VAL A CA 1
ATOM 551 C C . VAL A 1 72 ? 5.287 11.934 -5.771 1.00 78.31 72 VAL A C 1
ATOM 553 O O . VAL A 1 72 ? 5.200 13.057 -6.262 1.00 78.31 72 VAL A O 1
ATOM 556 N N . THR A 1 73 ? 6.400 11.454 -5.231 1.00 75.31 73 THR A N 1
ATOM 557 C CA . THR A 1 73 ? 7.699 12.103 -5.369 1.00 75.31 73 THR A CA 1
ATOM 558 C C . THR A 1 73 ? 8.656 11.094 -5.983 1.00 75.31 73 THR A C 1
ATOM 560 O O . THR A 1 73 ? 8.793 9.979 -5.482 1.00 75.31 73 THR A O 1
ATOM 563 N N . THR A 1 74 ? 9.291 11.451 -7.095 1.00 69.94 74 THR A N 1
ATOM 564 C CA . THR A 1 74 ? 10.430 10.687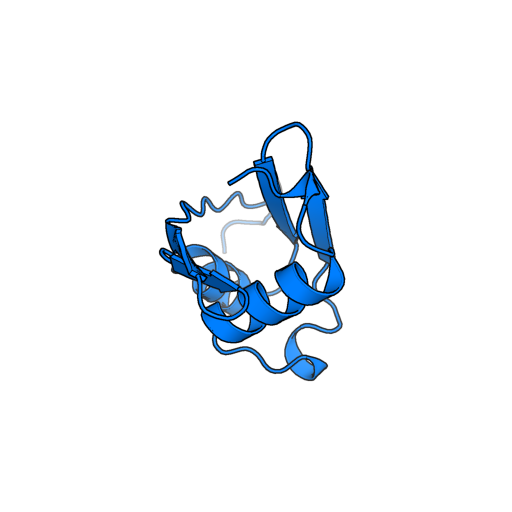 -7.609 1.00 69.94 74 THR A CA 1
ATOM 565 C C . THR A 1 74 ? 11.654 11.039 -6.762 1.00 69.94 74 THR A C 1
ATOM 567 O O . THR A 1 74 ? 11.764 12.196 -6.344 1.00 69.94 74 THR A O 1
ATOM 570 N N . PRO A 1 75 ? 12.572 10.099 -6.481 1.00 60.31 75 PRO A N 1
ATOM 571 C CA . PRO A 1 75 ? 13.851 10.446 -5.872 1.00 60.31 75 PRO A CA 1
ATOM 572 C C . PRO A 1 75 ? 14.533 11.543 -6.697 1.00 60.31 75 PRO A C 1
ATOM 574 O O . PRO A 1 75 ? 14.501 11.491 -7.931 1.00 60.31 75 PRO A O 1
ATOM 577 N N . GLU A 1 76 ? 15.135 12.526 -6.029 1.00 50.06 76 GLU A N 1
ATOM 578 C CA . GLU A 1 76 ? 16.019 13.522 -6.644 1.00 50.06 76 GLU A CA 1
ATOM 579 C C . GLU A 1 76 ? 17.282 12.815 -7.171 1.00 50.06 76 GLU A C 1
ATOM 581 O O . GLU A 1 76 ? 18.310 12.873 -6.523 1.00 50.06 76 GLU A O 1
ATOM 586 N N . ASP A 1 77 ? 17.157 12.030 -8.249 1.00 49.22 77 ASP A N 1
ATOM 587 C CA . ASP A 1 77 ? 18.223 11.433 -9.086 1.00 49.22 77 ASP A CA 1
ATOM 588 C C . ASP A 1 77 ? 17.690 10.347 -10.056 1.00 49.22 77 ASP A C 1
ATOM 590 O O . ASP A 1 77 ? 18.466 9.640 -10.703 1.00 49.22 77 ASP A O 1
ATOM 594 N N . SER A 1 78 ? 16.368 10.190 -10.240 1.00 47.97 78 SER A N 1
ATOM 595 C CA . SER A 1 78 ? 15.868 9.386 -11.365 1.00 47.97 78 SER A CA 1
ATOM 596 C C . SER A 1 78 ? 16.136 10.133 -12.676 1.00 47.97 78 SER A C 1
ATOM 598 O O . SER A 1 78 ? 15.459 11.115 -12.992 1.00 47.97 78 SER A O 1
ATOM 600 N N . VAL A 1 79 ? 17.150 9.686 -13.418 1.00 42.88 79 VAL A N 1
ATOM 601 C CA . VAL A 1 79 ? 17.525 10.190 -14.745 1.00 42.88 79 VAL A CA 1
ATOM 602 C C . VAL A 1 79 ? 16.269 10.364 -15.606 1.00 42.88 79 VAL A C 1
ATOM 604 O O . VAL A 1 79 ? 15.537 9.404 -15.842 1.00 42.88 79 VAL A O 1
ATOM 607 N N . LYS A 1 80 ? 16.017 11.594 -16.074 1.00 42.94 80 LYS A N 1
ATOM 608 C CA . LYS A 1 80 ? 15.108 11.839 -17.202 1.00 42.94 80 LYS A CA 1
ATOM 609 C C . LYS A 1 80 ? 15.617 11.006 -18.381 1.00 42.94 80 LYS A C 1
ATOM 611 O O . LYS A 1 80 ? 16.706 11.296 -18.875 1.00 42.94 80 LYS A O 1
ATOM 616 N N . ALA A 1 81 ? 14.866 9.983 -18.779 1.00 45.59 81 ALA A N 1
ATOM 617 C CA . ALA A 1 81 ? 15.046 9.352 -20.084 1.00 45.59 81 ALA A CA 1
ATOM 618 C C . ALA A 1 81 ? 14.656 10.331 -21.201 1.00 45.59 81 ALA A C 1
ATOM 620 O O . ALA A 1 81 ? 13.722 11.141 -20.974 1.00 45.59 81 ALA A O 1
#

Sequence (81 aa):
MNVARVSDATLRDSVLQAAGLEPAEATEDLLRVNHEQNILVVSTALLDRAERYARIEELKVGETSFSAKAYVTTPEDSVKA

pLDDT: mean 81.4, std 13.19, range [42.88, 93.25]

Foldseek 3Di:
DQCVVPDPVLQVVQLCVQLVHDCVRCVQWDWDADRVVRDIDIDDPDPSSLVSSQPRQWTDRPPDIDGDHDDDDDPPDPDDD